Protein AF-A0A835EVK0-F1 (afdb_monomer)

Secondary structure (DSSP, 8-state):
--------PPP--THHHHHHHHHHHHHHHHHHT-TT--HHHHHHHHHHHHHHHHHHHHHHHHHHHHHHHHHHHHHHHHHHHHHHHHHHHHHHHHHHHHHHHHHHHHHHHHT-HHHHHHHHHHHHHHHHHHHHHHHHHHHHHHHHHTT-HHHHHHHHHHHTT-

Mean predicted aligned error: 13.95 Å

Structure (mmCIF, N/CA/C/O backbone):
data_AF-A0A835EVK0-F1
#
_entry.id   AF-A0A835EVK0-F1
#
loop_
_atom_site.group_PDB
_atom_site.id
_atom_site.type_symbol
_atom_site.label_atom_id
_atom_site.label_alt_id
_atom_site.label_comp_id
_atom_site.label_asym_id
_atom_site.label_entity_id
_atom_site.label_seq_id
_atom_site.pdbx_PDB_ins_code
_atom_site.Cartn_x
_atom_site.Cartn_y
_atom_site.Cartn_z
_atom_site.occupancy
_atom_site.B_iso_or_equiv
_atom_site.auth_seq_id
_atom_site.auth_comp_id
_atom_site.auth_asym_id
_atom_site.auth_atom_id
_atom_site.pdbx_PDB_model_num
ATOM 1 N N . MET A 1 1 ? -25.107 9.515 -17.480 1.00 44.53 1 MET A N 1
ATOM 2 C CA . MET A 1 1 ? -24.157 9.593 -18.610 1.00 44.53 1 MET A CA 1
ATOM 3 C C . MET A 1 1 ? -22.997 8.668 -18.287 1.00 44.53 1 MET A C 1
ATOM 5 O O . MET A 1 1 ? -22.419 8.816 -17.220 1.00 44.53 1 MET A O 1
ATOM 9 N N . ALA A 1 2 ? -22.747 7.654 -19.115 1.00 40.94 2 ALA A N 1
ATOM 10 C CA . ALA A 1 2 ? -21.687 6.676 -18.881 1.00 40.94 2 ALA A CA 1
ATOM 11 C C . ALA A 1 2 ? -20.352 7.241 -19.385 1.00 40.94 2 ALA A C 1
ATOM 13 O O . ALA A 1 2 ? -20.236 7.603 -20.554 1.00 40.94 2 ALA A O 1
ATOM 14 N N . PHE A 1 3 ? -19.361 7.352 -18.503 1.00 47.50 3 PHE A N 1
ATOM 15 C CA . PHE A 1 3 ? -18.018 7.772 -18.885 1.00 47.50 3 PHE A CA 1
ATOM 16 C C . PHE A 1 3 ? -17.300 6.597 -19.552 1.00 47.50 3 PHE A C 1
ATOM 18 O O . PHE A 1 3 ? -16.977 5.601 -18.909 1.00 47.50 3 PHE A O 1
ATOM 25 N N . HIS A 1 4 ? -17.070 6.709 -20.861 1.00 47.56 4 HIS A N 1
ATOM 26 C CA . HIS A 1 4 ? -16.221 5.785 -21.601 1.00 47.56 4 HIS A CA 1
ATOM 27 C C . HIS A 1 4 ? -14.772 5.966 -21.147 1.00 47.56 4 HIS A C 1
ATOM 29 O O . HIS A 1 4 ? -14.098 6.930 -21.512 1.00 47.56 4 HIS A O 1
ATOM 35 N N . GLN A 1 5 ? -14.304 5.027 -20.335 1.00 53.28 5 GLN A N 1
ATOM 36 C CA . GLN A 1 5 ? -12.912 4.924 -19.935 1.00 53.28 5 GLN A CA 1
ATOM 37 C C . GLN A 1 5 ? -12.100 4.522 -21.175 1.00 53.28 5 GLN A C 1
ATOM 39 O O . GLN A 1 5 ? -12.190 3.393 -21.653 1.00 53.28 5 GLN A O 1
ATOM 44 N N . ARG A 1 6 ? -11.366 5.475 -21.761 1.00 54.47 6 ARG A N 1
ATOM 45 C CA . ARG A 1 6 ? -10.426 5.183 -22.848 1.00 54.47 6 ARG A CA 1
ATOM 46 C C . ARG A 1 6 ? -9.290 4.344 -22.276 1.00 54.47 6 ARG A C 1
ATOM 48 O O . ARG A 1 6 ? -8.557 4.811 -21.409 1.00 54.47 6 ARG A O 1
ATOM 55 N N . SER A 1 7 ? -9.156 3.120 -22.769 1.00 50.19 7 SER A N 1
ATOM 56 C CA . SER A 1 7 ? -8.015 2.256 -22.502 1.00 50.19 7 SER A CA 1
ATOM 57 C C . SER A 1 7 ? -6.737 2.987 -22.911 1.00 50.19 7 SER A C 1
ATOM 59 O O . SER A 1 7 ? -6.518 3.255 -24.091 1.00 50.19 7 SER A O 1
ATOM 61 N N . VAL A 1 8 ? -5.902 3.334 -21.937 1.00 47.09 8 VAL A N 1
ATOM 62 C CA . VAL A 1 8 ? -4.520 3.748 -22.182 1.00 47.09 8 VAL A CA 1
ATOM 63 C C . VAL A 1 8 ? -3.769 2.490 -22.594 1.00 47.09 8 VAL A C 1
ATOM 65 O O . VAL A 1 8 ? -3.454 1.635 -21.769 1.00 47.09 8 VAL A O 1
ATOM 68 N N . SER A 1 9 ? -3.581 2.322 -23.900 1.00 47.19 9 SER A N 1
ATOM 69 C CA . SER A 1 9 ? -2.746 1.263 -24.455 1.00 47.19 9 SER A CA 1
ATOM 70 C C . SER A 1 9 ? -1.344 1.351 -23.854 1.00 47.19 9 SER A C 1
ATOM 72 O O . SER A 1 9 ? -0.776 2.439 -23.744 1.00 47.19 9 SER A O 1
ATOM 74 N N . LEU A 1 10 ? -0.803 0.195 -23.466 1.00 51.00 10 LEU A N 1
ATOM 75 C CA . LEU A 1 10 ? 0.581 0.060 -23.021 1.00 51.00 10 LEU A CA 1
ATOM 76 C C . LEU A 1 10 ? 1.522 0.676 -24.069 1.00 51.00 10 LEU A C 1
ATOM 78 O O . LEU A 1 10 ? 1.260 0.519 -25.267 1.00 51.00 10 LEU A O 1
ATOM 82 N N . PRO A 1 11 ? 2.613 1.346 -23.655 1.00 51.00 11 PRO A N 1
ATOM 83 C CA . PRO A 1 11 ? 3.624 1.785 -24.602 1.00 51.00 11 PRO A CA 1
ATOM 84 C C . PRO A 1 11 ? 4.098 0.578 -25.418 1.00 51.00 11 PRO A C 1
ATOM 86 O O . PRO A 1 11 ? 4.289 -0.518 -24.882 1.00 51.00 11 PRO A O 1
ATOM 89 N N . SER A 1 12 ? 4.235 0.785 -26.727 1.00 50.25 12 SER A N 1
ATOM 90 C CA . SER A 1 12 ? 4.742 -0.202 -27.677 1.00 50.25 12 SER A CA 1
ATOM 91 C C . SER A 1 12 ? 5.998 -0.880 -27.129 1.00 50.25 12 SER A C 1
ATOM 93 O O . SER A 1 12 ? 6.897 -0.218 -26.609 1.00 50.25 12 SER A O 1
ATOM 95 N N . SER A 1 13 ? 6.030 -2.213 -27.207 1.00 53.62 13 SER A N 1
ATOM 96 C CA . SER A 1 13 ? 7.105 -3.030 -26.642 1.00 53.62 13 SER A CA 1
ATOM 97 C C . SER A 1 13 ? 8.479 -2.593 -27.174 1.00 53.62 13 SER A C 1
ATOM 99 O O . SER A 1 13 ? 8.610 -2.397 -28.379 1.00 53.62 13 SER A O 1
ATOM 101 N N . PRO A 1 14 ? 9.536 -2.553 -26.341 1.00 55.50 14 PRO A N 1
ATOM 102 C CA . PRO A 1 14 ? 10.913 -2.328 -26.798 1.00 55.50 14 PRO A CA 1
ATOM 103 C C . PRO A 1 14 ? 11.356 -3.280 -27.923 1.00 55.50 14 PRO A C 1
ATOM 105 O O . PRO A 1 14 ? 12.231 -2.940 -28.716 1.00 55.50 14 PRO A O 1
ATOM 108 N N . ARG A 1 15 ? 10.706 -4.448 -28.036 1.00 54.59 15 ARG A N 1
ATOM 109 C CA . ARG A 1 15 ? 10.969 -5.455 -29.071 1.00 54.59 15 ARG A CA 1
ATOM 110 C C . ARG A 1 15 ? 10.804 -4.947 -30.503 1.00 54.59 15 ARG A C 1
ATOM 112 O O . ARG A 1 15 ? 11.504 -5.441 -31.380 1.00 54.59 15 ARG A O 1
ATOM 119 N N . THR A 1 16 ? 9.917 -3.982 -30.767 1.00 57.91 16 THR A N 1
ATOM 120 C CA . THR A 1 16 ? 9.780 -3.421 -32.127 1.00 57.91 16 THR A CA 1
ATOM 121 C C . THR A 1 16 ? 10.989 -2.580 -32.528 1.00 57.91 16 THR A C 1
ATOM 123 O O . THR A 1 16 ? 11.332 -2.537 -33.705 1.00 57.91 16 THR A O 1
ATOM 126 N N . ASN A 1 17 ? 11.674 -1.968 -31.559 1.00 60.88 17 ASN A N 1
ATOM 127 C CA . ASN A 1 17 ? 12.885 -1.192 -31.818 1.00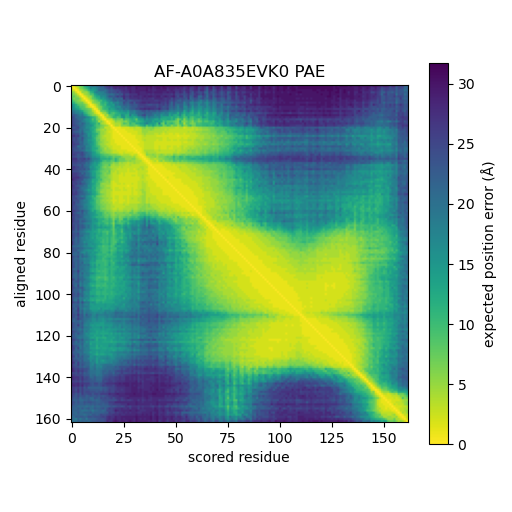 60.88 17 ASN A CA 1
ATOM 128 C C . ASN A 1 17 ? 14.121 -2.094 -31.949 1.00 60.88 17 ASN A C 1
ATOM 130 O O . ASN A 1 17 ? 14.964 -1.825 -32.798 1.00 60.88 17 ASN A O 1
ATOM 134 N N . GLU A 1 18 ? 14.213 -3.180 -31.172 1.00 62.31 18 GLU A N 1
ATOM 135 C CA . GLU A 1 18 ? 15.306 -4.163 -31.290 1.00 62.31 18 GLU A CA 1
ATOM 136 C C . GLU A 1 18 ? 15.341 -4.837 -32.668 1.00 62.31 18 GLU A C 1
ATOM 138 O O . GLU A 1 18 ? 16.396 -4.871 -33.298 1.00 62.31 18 GLU A O 1
ATOM 143 N N . ALA A 1 19 ? 14.192 -5.303 -33.172 1.00 64.44 19 ALA A N 1
ATOM 144 C CA . ALA A 1 19 ? 14.107 -5.920 -34.499 1.00 64.44 19 ALA A CA 1
ATOM 145 C C . ALA A 1 19 ? 14.546 -4.953 -35.615 1.00 64.44 19 ALA A C 1
ATOM 147 O O . ALA A 1 19 ? 15.253 -5.339 -36.539 1.00 64.44 19 ALA A O 1
ATOM 148 N N . SER A 1 20 ? 14.210 -3.667 -35.479 1.00 77.56 20 SER A N 1
ATOM 149 C CA . SER A 1 20 ? 14.579 -2.638 -36.452 1.00 77.56 20 SER A CA 1
ATOM 150 C C . SER A 1 20 ? 16.071 -2.270 -36.433 1.00 77.56 20 SER A C 1
ATOM 152 O O . SER A 1 20 ? 16.600 -1.822 -37.448 1.00 77.56 20 SER A O 1
ATOM 154 N N . ILE A 1 21 ? 16.766 -2.425 -35.300 1.00 86.31 21 ILE A N 1
ATOM 155 C CA . ILE A 1 21 ? 18.218 -2.187 -35.210 1.00 86.31 21 ILE A CA 1
ATOM 156 C C . ILE A 1 21 ? 18.995 -3.349 -35.827 1.00 86.31 21 ILE A C 1
ATOM 158 O O . ILE A 1 21 ? 19.960 -3.099 -36.546 1.00 86.31 21 ILE A O 1
ATOM 162 N N . GLU A 1 22 ? 18.573 -4.592 -35.579 1.00 87.69 22 GLU A N 1
ATOM 163 C CA . GLU A 1 22 ? 19.203 -5.779 -36.170 1.00 87.69 22 GLU A CA 1
ATOM 164 C C . GLU A 1 22 ? 19.149 -5.724 -37.704 1.00 87.69 22 GLU A C 1
ATOM 166 O O . GLU A 1 22 ? 20.168 -5.931 -38.362 1.00 87.69 22 GLU A O 1
ATOM 171 N N . ASP A 1 23 ? 18.003 -5.337 -38.274 1.00 87.12 23 ASP A N 1
ATOM 172 C CA . A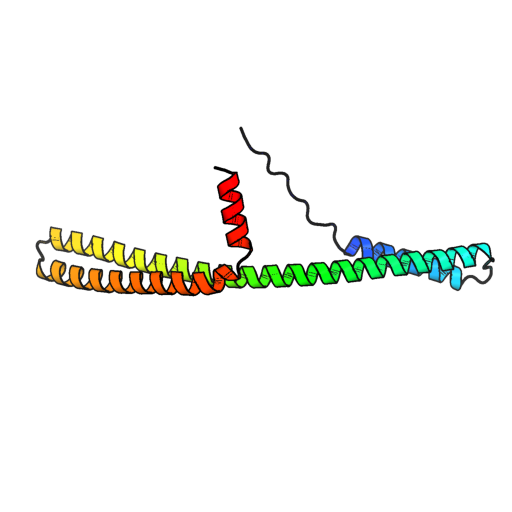SP A 1 23 ? 17.839 -5.180 -39.723 1.00 87.12 23 ASP A CA 1
ATOM 173 C C . ASP A 1 23 ? 18.803 -4.132 -40.317 1.00 87.12 23 ASP A C 1
ATOM 175 O O . ASP A 1 23 ? 19.450 -4.385 -41.338 1.00 87.12 23 ASP A O 1
ATOM 179 N N . GLU A 1 24 ? 18.959 -2.969 -39.668 1.00 88.94 24 GLU A N 1
ATOM 180 C CA . GLU A 1 24 ? 19.924 -1.943 -40.099 1.00 88.94 24 GLU A CA 1
ATOM 181 C C . GLU A 1 24 ? 21.374 -2.428 -39.975 1.00 88.94 24 GLU A C 1
ATOM 183 O O . GLU A 1 24 ? 22.213 -2.104 -40.818 1.00 88.94 24 GLU A O 1
ATOM 188 N N . LEU A 1 25 ? 21.676 -3.237 -38.955 1.00 91.81 25 LEU A N 1
ATOM 189 C CA . LEU A 1 25 ? 23.004 -3.806 -38.741 1.00 91.81 25 LEU A CA 1
ATOM 190 C C . LEU A 1 25 ? 23.361 -4.824 -39.833 1.00 91.81 25 LEU A C 1
ATOM 192 O O . LEU A 1 25 ? 24.479 -4.808 -40.354 1.00 91.81 25 LEU A O 1
ATOM 196 N N . GLN A 1 26 ? 22.411 -5.686 -40.208 1.00 91.25 26 GLN A N 1
ATOM 197 C CA . GLN A 1 26 ? 22.587 -6.642 -41.304 1.00 91.25 26 GLN A CA 1
ATOM 198 C C . GLN A 1 26 ? 22.733 -5.931 -42.652 1.00 91.25 26 GLN A C 1
ATOM 200 O O . GLN A 1 26 ? 23.569 -6.326 -43.468 1.00 91.25 26 GLN A O 1
ATOM 205 N N . ASN A 1 27 ? 21.981 -4.851 -42.871 1.00 88.75 27 ASN A N 1
ATOM 206 C CA . ASN A 1 27 ? 22.098 -4.034 -44.075 1.00 88.75 27 ASN A CA 1
ATOM 207 C C . ASN A 1 27 ? 23.478 -3.358 -44.163 1.00 88.75 27 ASN A C 1
ATOM 209 O O . ASN A 1 27 ? 24.187 -3.516 -45.157 1.00 88.75 27 ASN A O 1
ATOM 213 N N . LEU A 1 28 ? 23.923 -2.714 -43.080 1.00 92.31 28 LEU A N 1
ATOM 214 C CA . LEU A 1 28 ? 25.262 -2.129 -42.985 1.00 92.31 28 LEU A CA 1
ATOM 215 C C . LEU A 1 28 ? 26.358 -3.174 -43.243 1.00 92.31 28 LEU A C 1
ATOM 217 O O . LEU A 1 28 ? 27.301 -2.917 -43.991 1.00 92.31 28 LEU A O 1
ATOM 221 N N . LYS A 1 29 ? 26.225 -4.370 -42.660 1.00 91.62 29 LYS A N 1
ATOM 222 C CA . LYS A 1 29 ? 27.158 -5.481 -42.878 1.00 91.62 29 LYS A CA 1
ATOM 223 C C . LYS A 1 29 ? 27.220 -5.887 -44.351 1.00 91.62 29 LYS A C 1
ATOM 225 O O . LYS A 1 29 ? 28.315 -6.101 -44.866 1.00 91.62 29 LYS A O 1
ATOM 230 N N . ALA A 1 30 ? 26.081 -5.964 -45.038 1.00 90.19 30 ALA A N 1
ATOM 231 C CA . ALA A 1 30 ? 26.036 -6.278 -46.465 1.00 90.19 30 ALA A CA 1
ATOM 232 C C . ALA A 1 30 ? 26.765 -5.221 -47.315 1.00 90.19 30 ALA A C 1
ATOM 234 O O . ALA A 1 30 ? 27.497 -5.582 -48.235 1.00 90.19 30 ALA A O 1
ATOM 235 N N . ILE A 1 31 ? 26.623 -3.934 -46.975 1.00 89.06 31 ILE A N 1
ATOM 236 C CA . ILE A 1 31 ? 27.317 -2.828 -47.652 1.00 89.06 31 ILE A CA 1
ATOM 237 C C . ILE A 1 31 ? 28.834 -2.916 -47.437 1.00 89.06 31 ILE A C 1
ATOM 239 O O . ILE A 1 31 ? 29.596 -2.875 -48.401 1.00 89.06 31 ILE A O 1
ATOM 243 N N . VAL A 1 32 ? 29.281 -3.086 -46.188 1.00 86.56 32 VAL A N 1
ATOM 244 C CA . VAL A 1 32 ? 30.712 -3.124 -45.829 1.00 86.56 32 VAL A CA 1
ATOM 245 C C . VAL A 1 32 ? 31.417 -4.363 -46.389 1.00 86.56 32 VAL A C 1
ATOM 247 O O . VAL A 1 32 ? 32.583 -4.292 -46.769 1.00 86.56 32 VAL A O 1
ATOM 250 N N . CYS A 1 33 ? 30.728 -5.504 -46.461 1.00 87.75 33 CYS A N 1
ATOM 251 C CA . CYS A 1 33 ? 31.290 -6.746 -46.993 1.00 87.75 33 CYS A CA 1
ATOM 252 C C . CYS A 1 33 ? 31.192 -6.868 -48.526 1.00 87.75 33 CYS A C 1
ATOM 254 O O . CYS A 1 33 ? 31.665 -7.862 -49.080 1.00 87.75 33 CYS A O 1
ATOM 256 N N . SER A 1 34 ? 30.585 -5.900 -49.221 1.00 87.75 34 SER A N 1
ATOM 257 C CA . SER A 1 34 ? 30.437 -5.942 -50.676 1.00 87.75 34 SER A CA 1
ATOM 258 C C . SER A 1 34 ? 31.761 -5.652 -51.387 1.00 87.75 34 SER A C 1
ATOM 260 O O . SER A 1 34 ? 32.345 -4.580 -51.244 1.00 87.75 34 SER A O 1
ATOM 262 N N . SER A 1 35 ? 32.208 -6.579 -52.238 1.00 78.81 35 SER A N 1
ATOM 263 C CA . SER A 1 35 ? 33.410 -6.409 -53.069 1.00 78.81 35 SER A CA 1
ATOM 264 C C . SER A 1 35 ? 33.236 -5.406 -54.218 1.00 78.81 35 SER A C 1
ATOM 266 O O . SER A 1 35 ? 34.207 -5.096 -54.901 1.00 78.81 35 SER A O 1
ATOM 268 N N . SER A 1 36 ? 32.011 -4.918 -54.452 1.00 83.94 36 SER A N 1
ATOM 269 C CA . SER A 1 36 ? 31.661 -3.948 -55.502 1.00 83.94 36 SER A CA 1
ATOM 270 C C . SER A 1 36 ? 31.166 -2.615 -54.919 1.00 83.94 36 SER A C 1
ATOM 272 O O . SER A 1 36 ? 30.391 -1.905 -55.563 1.00 83.94 36 SER A O 1
ATOM 274 N N . ALA A 1 37 ? 31.562 -2.286 -53.688 1.00 82.31 37 ALA A N 1
ATOM 275 C CA . ALA A 1 37 ? 31.135 -1.057 -53.033 1.00 82.31 37 ALA A CA 1
ATOM 276 C C . ALA A 1 37 ? 31.556 0.187 -53.837 1.00 82.31 37 ALA A C 1
ATOM 278 O O . ALA A 1 37 ? 32.722 0.375 -54.188 1.00 82.31 37 ALA A O 1
ATOM 279 N N . THR A 1 38 ? 30.584 1.050 -54.119 1.00 89.88 38 THR A N 1
ATOM 280 C CA . THR A 1 38 ? 30.780 2.361 -54.740 1.00 89.88 38 THR A CA 1
ATOM 281 C C . THR A 1 38 ? 30.862 3.444 -53.664 1.00 89.88 38 THR A C 1
ATOM 283 O O . THR A 1 38 ? 30.442 3.242 -52.521 1.00 89.88 38 THR A O 1
ATOM 286 N N . ILE A 1 39 ? 31.354 4.630 -54.033 1.00 89.44 39 ILE A N 1
ATOM 287 C CA . ILE A 1 39 ? 31.375 5.804 -53.144 1.00 89.44 39 ILE A CA 1
ATOM 288 C C . ILE A 1 39 ? 29.969 6.102 -52.596 1.00 89.44 39 ILE A C 1
ATOM 290 O O . ILE A 1 39 ? 29.821 6.379 -51.411 1.00 89.44 39 ILE A O 1
ATOM 294 N N . GLU A 1 40 ? 28.934 5.978 -53.427 1.00 90.25 40 GLU A N 1
ATOM 295 C CA . GLU A 1 40 ? 27.538 6.177 -53.025 1.00 90.25 40 GLU A CA 1
ATOM 296 C C . GLU A 1 40 ? 27.094 5.167 -51.956 1.00 90.25 40 GLU A C 1
ATOM 298 O O . GLU A 1 40 ? 26.557 5.561 -50.923 1.00 90.25 40 GLU A O 1
ATOM 303 N N . THR A 1 41 ? 27.403 3.877 -52.136 1.00 88.38 41 THR A N 1
ATOM 304 C CA . THR A 1 41 ? 27.078 2.850 -51.128 1.00 88.38 41 THR A CA 1
ATOM 305 C C . THR A 1 41 ? 27.857 3.033 -49.824 1.00 88.38 41 THR A C 1
ATOM 307 O O . THR A 1 41 ? 27.334 2.755 -48.750 1.00 88.38 41 THR A O 1
ATOM 310 N N . MET A 1 42 ? 29.084 3.559 -49.887 1.00 89.00 42 MET A N 1
ATOM 311 C CA . MET A 1 42 ? 29.872 3.896 -48.696 1.00 89.00 42 MET A CA 1
ATOM 312 C C . MET A 1 42 ? 29.249 5.067 -47.923 1.00 89.00 42 MET A C 1
ATOM 314 O O . MET A 1 42 ? 29.200 5.030 -46.694 1.00 89.00 42 MET A O 1
ATOM 318 N N . VAL A 1 43 ? 28.733 6.083 -48.625 1.00 91.12 43 VAL A N 1
ATOM 319 C CA . VAL A 1 43 ? 27.991 7.198 -48.012 1.00 91.12 43 VAL A CA 1
ATOM 320 C C . VAL A 1 43 ? 26.699 6.700 -47.358 1.00 91.12 43 VAL A C 1
ATOM 322 O O . VAL A 1 43 ? 26.443 7.062 -46.211 1.00 91.12 43 VAL A O 1
ATOM 325 N N . ASP A 1 44 ? 25.940 5.814 -48.018 1.00 88.62 44 ASP A N 1
ATOM 326 C CA . ASP A 1 44 ? 24.756 5.169 -47.419 1.00 88.62 44 ASP A CA 1
ATOM 327 C C . ASP A 1 44 ? 25.123 4.397 -46.139 1.00 88.62 44 ASP A C 1
ATOM 329 O O . ASP A 1 44 ? 24.477 4.556 -45.102 1.00 88.62 44 ASP A O 1
ATOM 333 N N . GLY A 1 45 ? 26.226 3.640 -46.160 1.00 90.94 45 GLY A N 1
ATOM 334 C CA . GLY A 1 45 ? 26.750 2.947 -44.981 1.00 90.94 45 GLY A CA 1
ATOM 335 C C . GLY A 1 45 ? 27.059 3.891 -43.811 1.00 90.94 45 GLY A C 1
ATOM 336 O O . GLY A 1 45 ? 26.672 3.616 -42.674 1.00 90.94 45 GLY A O 1
ATOM 337 N N . LEU A 1 46 ? 27.696 5.039 -44.070 1.00 91.38 46 LEU A N 1
ATOM 338 C CA . LEU A 1 46 ? 27.961 6.056 -43.042 1.00 91.38 46 LEU A CA 1
ATOM 339 C C . LEU A 1 46 ? 26.668 6.670 -42.484 1.00 91.38 46 LEU A C 1
ATOM 341 O O . LEU A 1 46 ? 26.553 6.863 -41.271 1.00 91.38 46 LEU A O 1
ATOM 345 N N . SER A 1 47 ? 25.674 6.933 -43.335 1.00 90.19 47 SER A N 1
ATOM 346 C CA . SER A 1 47 ? 24.356 7.404 -42.895 1.00 90.19 47 SER A CA 1
ATOM 347 C C . SER A 1 47 ? 23.648 6.378 -42.005 1.00 90.19 47 SER A C 1
ATOM 349 O O . SER A 1 47 ? 23.102 6.749 -40.963 1.00 90.19 47 SER A O 1
ATOM 351 N N . ARG A 1 48 ? 23.717 5.084 -42.346 1.00 90.19 48 ARG A N 1
ATOM 352 C CA . ARG A 1 48 ? 23.151 3.995 -41.529 1.00 90.19 48 ARG A CA 1
ATOM 353 C C . ARG A 1 48 ? 23.803 3.879 -40.161 1.00 90.19 48 ARG A C 1
ATOM 355 O O . ARG A 1 48 ? 23.095 3.677 -39.179 1.00 90.19 48 ARG A O 1
ATOM 362 N N . ILE A 1 49 ? 25.119 4.075 -40.062 1.00 93.25 49 ILE A N 1
ATOM 363 C CA . ILE A 1 49 ? 25.813 4.128 -38.764 1.00 93.25 49 ILE A CA 1
ATOM 364 C C . ILE A 1 49 ? 25.202 5.217 -37.870 1.00 93.25 49 ILE A C 1
ATOM 366 O O . ILE A 1 49 ? 24.955 4.971 -36.689 1.00 93.25 49 ILE A O 1
ATOM 370 N N . GLY A 1 50 ? 24.898 6.393 -38.431 1.00 90.62 50 GLY A N 1
ATOM 371 C CA . GLY A 1 50 ? 24.225 7.472 -37.704 1.00 90.62 50 GLY A CA 1
ATOM 372 C C . GLY A 1 50 ? 22.842 7.074 -37.176 1.00 90.62 50 GLY A C 1
ATOM 373 O O . GLY A 1 50 ? 22.533 7.334 -36.013 1.00 90.62 50 GLY A O 1
ATO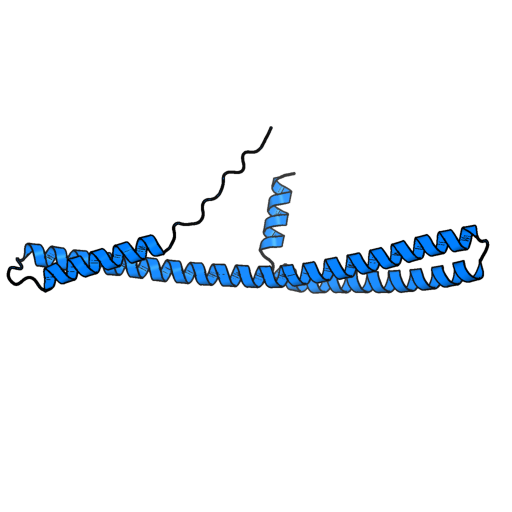M 374 N N . ILE A 1 51 ? 22.041 6.390 -37.999 1.00 89.81 51 ILE A N 1
ATOM 375 C CA . ILE A 1 51 ? 20.700 5.896 -37.633 1.00 89.81 51 ILE A CA 1
ATOM 376 C C . ILE A 1 51 ? 20.780 4.818 -36.542 1.00 89.81 51 ILE A C 1
ATOM 378 O O . ILE A 1 51 ? 20.010 4.836 -35.582 1.00 89.81 51 ILE A O 1
ATOM 382 N N . ILE A 1 52 ? 21.721 3.879 -36.658 1.00 92.31 52 ILE A N 1
ATOM 383 C CA . ILE A 1 52 ? 21.939 2.836 -35.648 1.00 92.31 52 ILE A CA 1
ATOM 384 C C . ILE A 1 52 ? 22.326 3.482 -34.314 1.00 92.31 52 ILE A C 1
ATOM 386 O O . ILE A 1 52 ? 21.749 3.154 -33.276 1.00 92.31 52 ILE A O 1
ATOM 390 N N . TYR A 1 53 ? 23.256 4.441 -34.335 1.00 90.94 53 TYR A N 1
ATOM 391 C CA . TYR A 1 53 ? 23.693 5.139 -33.130 1.00 90.94 53 TYR A CA 1
ATOM 392 C C . TYR A 1 53 ? 22.552 5.923 -32.466 1.00 90.94 53 TYR A C 1
ATOM 394 O O . TYR A 1 53 ? 22.381 5.837 -31.248 1.00 90.94 53 TYR A O 1
ATOM 402 N N . SER A 1 54 ? 21.732 6.642 -33.243 1.00 88.50 54 SER A N 1
ATOM 403 C CA . SER A 1 54 ? 20.594 7.386 -32.692 1.00 88.50 54 SER A CA 1
ATOM 404 C C . SER A 1 54 ? 19.569 6.456 -32.038 1.00 88.50 54 SER A C 1
ATOM 406 O O . SER A 1 54 ? 19.128 6.730 -30.924 1.00 88.50 54 SER A O 1
ATOM 408 N N . ARG A 1 55 ? 19.257 5.313 -32.665 1.00 86.38 55 ARG A N 1
ATOM 409 C CA . ARG A 1 55 ? 18.319 4.317 -32.116 1.00 86.38 55 ARG A CA 1
ATOM 410 C C . ARG A 1 55 ? 18.841 3.636 -30.852 1.00 86.38 55 ARG A C 1
ATOM 412 O O . ARG A 1 55 ? 18.081 3.441 -29.905 1.00 86.38 55 ARG A O 1
ATOM 419 N N . ILE A 1 56 ? 20.133 3.301 -30.798 1.00 88.19 56 ILE A N 1
ATOM 420 C CA . ILE A 1 56 ? 20.761 2.769 -29.577 1.00 88.19 56 ILE A CA 1
ATOM 421 C C . ILE A 1 56 ? 20.675 3.802 -28.450 1.00 88.19 56 ILE A C 1
ATOM 423 O O . ILE A 1 56 ? 20.295 3.464 -27.329 1.00 88.19 56 ILE A O 1
ATOM 427 N N . ASN A 1 57 ? 20.980 5.067 -28.744 1.00 86.12 57 ASN A N 1
ATOM 428 C CA . ASN A 1 57 ? 20.875 6.145 -27.768 1.00 86.12 57 ASN A CA 1
ATOM 429 C C . ASN A 1 57 ? 19.433 6.312 -27.251 1.00 86.12 57 ASN A C 1
ATOM 431 O O . ASN A 1 57 ? 19.222 6.411 -26.043 1.00 86.12 57 ASN A O 1
ATOM 435 N N . GLU A 1 58 ? 18.432 6.271 -28.135 1.00 85.12 58 GLU A N 1
ATOM 436 C CA . GLU A 1 58 ? 17.015 6.293 -27.751 1.00 85.12 58 GLU A CA 1
ATOM 437 C C . GLU A 1 58 ? 16.641 5.120 -26.837 1.00 85.12 58 GLU A C 1
ATOM 439 O O . GLU A 1 58 ? 15.990 5.333 -25.814 1.00 85.12 58 GLU A O 1
ATOM 444 N N . LEU A 1 59 ? 17.091 3.898 -27.143 1.00 85.38 59 LEU A N 1
ATOM 445 C CA . LEU A 1 59 ? 16.851 2.726 -26.296 1.00 85.38 59 LEU A CA 1
ATOM 446 C C . LEU A 1 59 ? 17.485 2.860 -24.911 1.00 85.38 59 LEU A C 1
ATOM 448 O O . LEU A 1 59 ? 16.848 2.516 -23.915 1.00 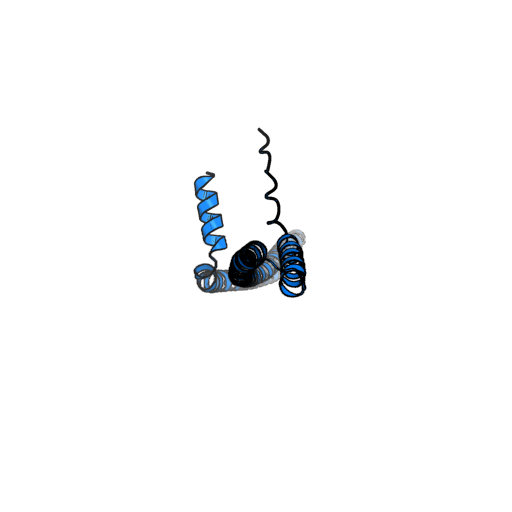85.38 59 LEU A O 1
ATOM 452 N N . ILE A 1 60 ? 18.713 3.373 -24.825 1.00 82.69 60 ILE A N 1
ATOM 453 C CA . ILE A 1 60 ? 19.401 3.589 -23.545 1.00 82.69 60 ILE A CA 1
ATOM 454 C C . ILE A 1 60 ? 18.649 4.631 -22.704 1.00 82.69 60 ILE A C 1
ATOM 456 O O . ILE A 1 60 ? 18.421 4.414 -21.510 1.00 82.69 60 ILE A O 1
ATOM 460 N N . CYS A 1 61 ? 18.214 5.735 -23.315 1.00 78.81 61 CYS A N 1
ATOM 461 C CA . CYS A 1 61 ? 17.399 6.760 -22.660 1.00 78.81 61 CYS A CA 1
ATOM 462 C C . CYS A 1 61 ? 16.027 6.224 -22.217 1.00 78.81 61 CYS A C 1
ATOM 464 O O . CYS A 1 61 ? 15.564 6.501 -21.107 1.00 78.81 61 CYS A O 1
ATOM 466 N N . LEU A 1 62 ? 15.379 5.410 -23.050 1.00 77.31 62 LEU A N 1
ATOM 467 C CA . LEU A 1 62 ? 14.103 4.786 -22.718 1.00 77.31 62 LEU A CA 1
ATOM 468 C C . LEU A 1 62 ? 14.265 3.804 -21.550 1.00 77.31 62 LEU A C 1
ATOM 470 O O . LEU A 1 62 ? 13.515 3.864 -20.580 1.00 77.31 62 LEU A O 1
ATOM 474 N N . ALA A 1 63 ? 15.284 2.947 -21.587 1.00 76.25 63 ALA A N 1
ATOM 475 C CA . ALA A 1 63 ? 15.561 1.985 -20.527 1.00 76.25 63 ALA A CA 1
ATOM 476 C C . ALA A 1 63 ? 15.924 2.665 -19.197 1.00 76.25 63 ALA A C 1
ATOM 478 O O . ALA A 1 63 ? 15.514 2.195 -18.133 1.00 76.25 63 ALA A O 1
ATOM 479 N N . SER A 1 64 ? 16.666 3.778 -19.232 1.00 73.25 64 SER A N 1
ATOM 480 C CA . SER A 1 64 ? 17.015 4.538 -18.027 1.00 73.25 64 SER A CA 1
ATOM 481 C C . SER A 1 64 ? 15.794 5.226 -17.410 1.00 73.25 64 SER A C 1
ATOM 483 O O . SER A 1 64 ? 15.571 5.097 -16.203 1.00 73.25 64 SER A O 1
ATOM 485 N N . SER A 1 65 ? 14.950 5.860 -18.232 1.00 72.38 65 SER A N 1
ATOM 486 C CA . SER A 1 65 ? 13.688 6.459 -17.779 1.00 72.38 65 SER A CA 1
ATOM 487 C C . SER A 1 65 ? 12.725 5.405 -17.222 1.00 72.38 65 SER A C 1
ATOM 489 O O . SER A 1 65 ? 12.160 5.593 -16.143 1.00 72.38 65 SER A O 1
ATOM 491 N N . GLN A 1 66 ? 12.620 4.244 -17.875 1.00 75.25 66 GLN A N 1
ATOM 492 C CA . GLN A 1 66 ? 11.798 3.128 -17.415 1.00 75.25 66 GLN A CA 1
ATOM 493 C C . GLN A 1 66 ? 12.305 2.549 -16.090 1.00 75.25 66 GLN A C 1
ATOM 495 O O . GLN A 1 66 ? 11.501 2.210 -15.224 1.00 75.25 66 GLN A O 1
ATOM 500 N N . ARG A 1 67 ? 13.625 2.441 -15.898 1.00 76.06 67 ARG A N 1
ATOM 501 C CA . ARG A 1 67 ? 14.212 1.963 -14.637 1.00 76.06 67 ARG A CA 1
ATOM 502 C C . ARG A 1 67 ? 13.907 2.914 -13.481 1.00 76.06 67 ARG A C 1
ATOM 504 O O . ARG A 1 67 ? 13.533 2.449 -12.409 1.00 76.06 67 ARG A O 1
ATOM 511 N N . GLY A 1 68 ? 14.026 4.224 -13.708 1.00 76.06 68 GLY A N 1
ATOM 512 C CA . GLY A 1 68 ? 13.659 5.238 -12.717 1.00 76.06 68 GLY A CA 1
ATOM 513 C C . GLY A 1 68 ? 12.174 5.180 -12.352 1.00 76.06 68 GLY A C 1
ATOM 514 O O . GLY A 1 68 ? 11.832 5.177 -11.173 1.00 76.06 68 GLY A O 1
ATOM 515 N N . GLN A 1 69 ? 11.298 5.050 -13.354 1.00 74.25 69 GLN A N 1
ATOM 516 C CA . GLN A 1 69 ? 9.857 4.893 -13.137 1.00 74.25 69 GLN A CA 1
ATOM 517 C C . GLN A 1 69 ? 9.519 3.615 -12.364 1.00 74.25 69 GLN A C 1
ATOM 519 O O . GLN A 1 69 ? 8.742 3.680 -11.419 1.00 74.25 69 GLN A O 1
ATOM 524 N N . ARG A 1 70 ? 10.110 2.466 -12.720 1.00 76.31 70 ARG A N 1
ATOM 525 C CA . ARG A 1 70 ? 9.879 1.203 -11.997 1.00 76.31 70 ARG A CA 1
ATOM 526 C C . ARG A 1 70 ? 10.287 1.304 -10.538 1.00 76.31 70 ARG A C 1
ATOM 528 O O . ARG A 1 70 ? 9.503 0.919 -9.687 1.00 76.31 70 ARG A O 1
ATOM 535 N N . LYS A 1 71 ? 11.458 1.879 -10.259 1.00 78.06 71 LYS A N 1
ATOM 536 C CA . LYS A 1 71 ? 11.930 2.059 -8.886 1.00 78.06 71 LYS A CA 1
ATOM 537 C C . LYS A 1 71 ? 10.978 2.939 -8.068 1.00 78.06 71 LYS A C 1
ATOM 539 O O . LYS A 1 71 ? 10.623 2.571 -6.959 1.00 78.06 71 LYS A O 1
ATOM 544 N N . ALA A 1 72 ? 10.512 4.052 -8.638 1.00 76.75 72 ALA A N 1
ATOM 545 C CA . ALA A 1 72 ? 9.532 4.912 -7.975 1.00 76.75 72 ALA A CA 1
ATOM 546 C C . ALA A 1 72 ? 8.188 4.195 -7.729 1.00 76.75 72 ALA A C 1
ATOM 548 O O . ALA A 1 72 ? 7.560 4.397 -6.695 1.00 76.75 72 ALA A O 1
ATOM 549 N N . VAL A 1 73 ? 7.746 3.349 -8.668 1.00 78.94 73 VAL A N 1
ATOM 550 C CA . VAL A 1 73 ? 6.530 2.535 -8.508 1.00 78.94 73 VAL A CA 1
ATOM 551 C C . VAL A 1 73 ? 6.711 1.461 -7.434 1.00 78.94 73 VAL A C 1
ATOM 553 O O . VAL A 1 73 ? 5.806 1.271 -6.632 1.00 78.94 73 VAL A O 1
ATOM 556 N N . GLU A 1 74 ? 7.853 0.774 -7.396 1.00 82.31 74 GLU A N 1
ATOM 557 C CA . GLU A 1 74 ? 8.181 -0.217 -6.360 1.00 82.31 74 GLU A CA 1
ATOM 558 C C . GLU A 1 74 ? 8.198 0.422 -4.965 1.00 82.31 74 GLU A C 1
ATOM 560 O O . GLU A 1 74 ? 7.547 -0.090 -4.059 1.00 82.31 74 GLU A O 1
ATOM 565 N N . GLU A 1 75 ? 8.843 1.583 -4.815 1.00 80.44 75 GLU A N 1
ATOM 566 C CA . GLU A 1 75 ? 8.847 2.338 -3.558 1.00 80.44 75 GLU A CA 1
ATOM 567 C C . GLU A 1 75 ? 7.417 2.696 -3.116 1.00 80.44 75 GLU A C 1
ATOM 569 O O . GLU A 1 75 ? 7.051 2.483 -1.964 1.00 80.44 75 GLU A O 1
ATOM 574 N N . GLU A 1 76 ? 6.559 3.193 -4.009 1.00 77.75 76 GLU A N 1
ATOM 575 C CA . GLU A 1 76 ? 5.162 3.507 -3.667 1.00 77.75 76 GLU A CA 1
ATOM 576 C C . GLU A 1 76 ? 4.329 2.250 -3.328 1.00 77.75 76 GLU A C 1
ATOM 578 O O . GLU A 1 76 ? 3.452 2.290 -2.457 1.00 77.75 76 GLU A O 1
ATOM 583 N N . LEU A 1 77 ? 4.599 1.115 -3.982 1.00 83.00 77 LEU A N 1
ATOM 584 C CA . LEU A 1 77 ? 3.944 -0.158 -3.670 1.00 83.00 77 LEU A CA 1
ATOM 585 C C . LEU A 1 77 ? 4.313 -0.655 -2.270 1.00 83.00 77 LEU A C 1
ATOM 587 O O . LEU A 1 77 ? 3.423 -1.095 -1.541 1.00 83.00 77 LEU A O 1
ATOM 591 N N . ASP A 1 78 ? 5.576 -0.528 -1.864 1.00 82.25 78 ASP A N 1
ATOM 592 C CA . ASP A 1 78 ? 6.017 -0.878 -0.511 1.00 82.25 78 ASP A CA 1
ATOM 593 C C . ASP A 1 78 ? 5.287 -0.038 0.550 1.00 82.25 78 ASP A C 1
ATOM 595 O O . ASP A 1 78 ? 4.780 -0.575 1.540 1.00 82.25 78 ASP A O 1
ATOM 599 N N . HIS A 1 79 ? 5.133 1.271 0.321 1.00 78.88 79 HIS A N 1
ATOM 600 C CA . HIS A 1 79 ? 4.348 2.130 1.214 1.00 78.88 79 HIS A CA 1
ATOM 601 C C . HIS A 1 79 ? 2.862 1.733 1.245 1.00 78.88 79 HIS A C 1
ATOM 603 O O . HIS A 1 79 ? 2.238 1.701 2.312 1.00 78.88 79 HIS A O 1
ATOM 609 N N . SER A 1 80 ? 2.294 1.376 0.090 1.00 79.94 80 SER A N 1
ATOM 610 C CA . SER A 1 80 ? 0.906 0.911 -0.018 1.00 79.94 80 SER A CA 1
ATOM 611 C C . SER A 1 80 ? 0.671 -0.402 0.739 1.00 79.94 80 SER A C 1
ATOM 613 O O . SER A 1 80 ? -0.369 -0.559 1.380 1.00 79.94 80 SER A O 1
ATOM 615 N N . LEU A 1 81 ? 1.636 -1.327 0.720 1.00 84.31 81 LEU A N 1
ATOM 616 C CA . LEU A 1 81 ? 1.584 -2.574 1.491 1.00 84.31 81 LEU A CA 1
ATOM 617 C C . LEU A 1 81 ? 1.568 -2.304 2.995 1.00 84.31 81 LEU A C 1
ATOM 619 O O . LEU A 1 81 ? 0.720 -2.843 3.706 1.00 84.31 81 LEU A O 1
ATOM 623 N N . ILE A 1 82 ? 2.431 -1.399 3.469 1.00 81.88 82 ILE A N 1
ATOM 624 C CA . ILE A 1 82 ? 2.440 -0.988 4.879 1.00 81.88 82 ILE A CA 1
ATOM 625 C C . ILE A 1 82 ? 1.068 -0.440 5.283 1.00 81.88 82 ILE A C 1
ATOM 627 O O . ILE A 1 82 ? 0.581 -0.768 6.363 1.00 81.88 82 ILE A O 1
ATOM 631 N N . LEU A 1 83 ? 0.428 0.375 4.437 1.00 81.06 83 LEU A N 1
ATOM 632 C CA . LEU A 1 83 ? -0.914 0.895 4.701 1.00 81.06 83 LEU A CA 1
ATOM 633 C C . LEU A 1 83 ? -1.978 -0.217 4.714 1.00 81.06 83 LEU A C 1
ATOM 635 O O . LEU A 1 83 ? -2.894 -0.180 5.537 1.00 81.06 83 LEU A O 1
ATOM 639 N N . LEU A 1 84 ? -1.862 -1.225 3.848 1.00 85.88 84 LEU A N 1
ATOM 640 C CA . LEU A 1 84 ? -2.804 -2.343 3.786 1.00 85.88 84 LEU A CA 1
ATOM 641 C C . LEU A 1 84 ? -2.737 -3.240 5.033 1.00 85.88 84 LEU A C 1
ATOM 643 O O . LEU A 1 84 ? -3.782 -3.558 5.611 1.00 85.88 84 LEU A O 1
ATOM 647 N N . ASP A 1 85 ? -1.537 -3.600 5.492 1.00 85.56 85 ASP A N 1
ATOM 648 C CA . ASP A 1 85 ? -1.326 -4.379 6.729 1.00 85.56 85 ASP A CA 1
ATOM 649 C C . ASP A 1 85 ? -1.959 -3.685 7.941 1.00 85.56 85 ASP A C 1
ATOM 651 O O . ASP A 1 85 ? -2.513 -4.282 8.873 1.00 85.56 85 ASP A O 1
ATOM 655 N N . LEU A 1 86 ? -1.900 -2.365 7.898 1.00 81.62 86 LEU A N 1
ATOM 656 C CA . LEU A 1 86 ? -2.384 -1.476 8.923 1.00 81.62 86 LEU A CA 1
ATOM 657 C C . LEU A 1 86 ? -3.905 -1.366 8.937 1.00 81.62 86 LEU A C 1
ATOM 659 O O . LEU A 1 86 ? -4.526 -1.469 9.998 1.00 81.62 86 LEU A O 1
ATOM 663 N N . CYS A 1 87 ? -4.507 -1.214 7.756 1.00 84.88 87 CYS A N 1
ATOM 664 C CA . CYS A 1 87 ? -5.949 -1.310 7.572 1.00 84.88 87 CYS A CA 1
ATOM 665 C C . CYS A 1 87 ? -6.473 -2.672 8.037 1.00 84.88 87 CYS A C 1
ATOM 667 O O . CYS A 1 87 ? -7.484 -2.717 8.737 1.00 84.88 87 CYS A O 1
ATOM 669 N N . SER A 1 88 ? -5.759 -3.754 7.726 1.00 90.44 88 SER A N 1
ATOM 670 C CA . SER A 1 88 ? -6.107 -5.115 8.151 1.00 90.44 88 SER A CA 1
ATOM 671 C C . SER A 1 88 ? -6.092 -5.244 9.680 1.00 90.44 88 SER A C 1
ATOM 673 O O . SER A 1 88 ? -7.087 -5.647 10.281 1.00 90.44 88 SER A O 1
ATOM 675 N N . SER A 1 89 ? -5.034 -4.759 10.338 1.00 88.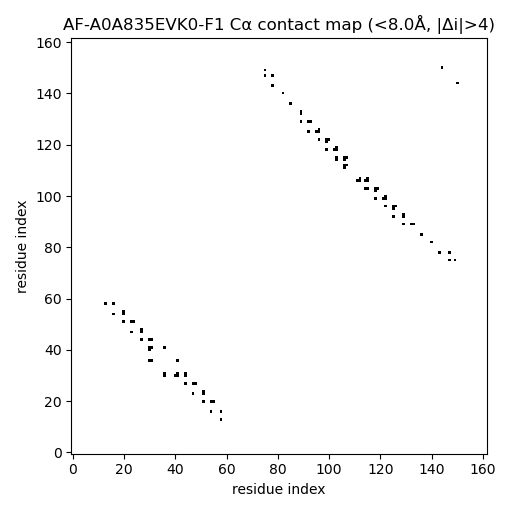62 89 SER A N 1
ATOM 676 C CA . SER A 1 89 ? -4.933 -4.729 11.810 1.00 88.62 89 SER A CA 1
ATOM 677 C C . SER A 1 89 ? -6.061 -3.922 12.475 1.00 88.62 89 SER A C 1
ATOM 679 O O . SER A 1 89 ? -6.549 -4.248 13.564 1.00 88.62 89 SER A O 1
ATOM 681 N N . MET A 1 90 ? -6.482 -2.829 11.834 1.00 87.88 90 MET A N 1
ATOM 682 C CA . MET A 1 90 ? -7.581 -1.999 12.318 1.00 87.88 90 MET A CA 1
ATOM 683 C C . MET A 1 90 ? -8.933 -2.701 12.143 1.00 87.88 90 MET A C 1
ATOM 685 O O . MET A 1 90 ? -9.760 -2.656 13.055 1.00 87.88 90 MET A O 1
ATOM 689 N N . GLN A 1 91 ? -9.151 -3.384 11.015 1.00 93.00 91 GLN A N 1
ATOM 690 C CA . GLN A 1 91 ? -10.348 -4.197 10.784 1.00 93.00 91 GLN A CA 1
ATOM 691 C C . GLN A 1 91 ? -10.484 -5.315 11.822 1.00 93.00 91 GLN A C 1
ATOM 693 O O . GLN A 1 91 ? -11.571 -5.484 12.376 1.00 93.00 91 GLN A O 1
ATOM 698 N N . GLU A 1 92 ? -9.395 -6.014 12.152 1.00 94.50 92 GLU A N 1
ATOM 699 C CA . GLU A 1 92 ? -9.381 -7.017 13.226 1.00 94.50 92 GLU A CA 1
ATOM 700 C C . GLU A 1 92 ? -9.789 -6.409 14.571 1.00 94.50 92 GLU A C 1
ATOM 702 O O . GLU A 1 92 ? -10.681 -6.917 15.250 1.00 94.50 92 GLU A O 1
ATOM 707 N N . SER A 1 93 ? -9.217 -5.255 14.925 1.00 92.75 93 SER A N 1
ATOM 708 C CA . SER A 1 93 ? -9.555 -4.557 16.171 1.00 92.75 93 SER A CA 1
ATOM 709 C C . SER A 1 93 ? -11.029 -4.139 16.228 1.00 92.75 93 SER A C 1
ATOM 711 O O . SER A 1 93 ? -11.672 -4.242 17.275 1.00 92.75 93 SER A O 1
ATOM 713 N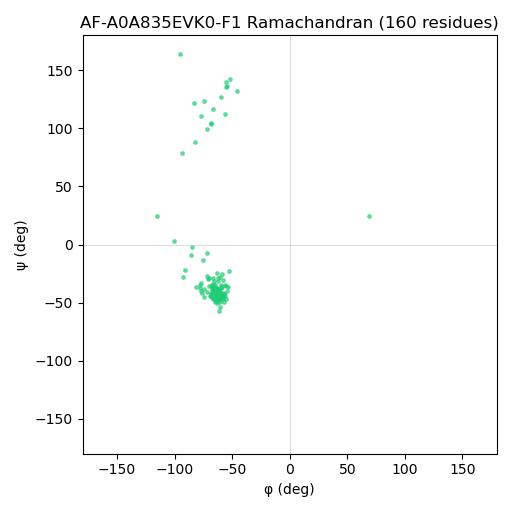 N . PHE A 1 94 ? -11.598 -3.687 15.106 1.00 92.56 94 PHE A N 1
ATOM 714 C CA . PHE A 1 94 ? -13.026 -3.381 15.012 1.00 92.56 94 PHE A CA 1
ATOM 715 C C . PHE A 1 94 ? -13.899 -4.631 15.124 1.00 92.56 94 PHE A C 1
ATOM 717 O O . PHE A 1 94 ? -14.953 -4.575 15.763 1.00 92.56 94 PHE A O 1
ATOM 724 N N . ALA A 1 95 ? -13.475 -5.754 14.543 1.00 96.50 95 ALA A N 1
ATOM 725 C CA . ALA A 1 95 ? -14.173 -7.026 14.675 1.00 96.50 95 ALA A CA 1
ATOM 726 C C . ALA A 1 95 ? -14.199 -7.497 16.139 1.00 96.50 95 ALA A C 1
ATOM 728 O O . ALA A 1 95 ? -15.268 -7.851 16.641 1.00 96.50 95 ALA A O 1
ATOM 729 N N . GLU A 1 96 ? -13.072 -7.405 16.854 1.00 96.19 96 GLU A N 1
ATOM 730 C CA . GLU A 1 96 ? -12.986 -7.708 18.291 1.00 96.19 96 GLU A CA 1
ATOM 731 C C . GLU A 1 96 ? -13.897 -6.797 19.129 1.00 96.19 96 GLU A C 1
ATOM 733 O O . GLU A 1 96 ? -14.641 -7.271 19.992 1.00 96.19 96 GLU A O 1
ATOM 738 N N . LEU A 1 97 ? -13.890 -5.486 18.861 1.00 96.19 97 LEU A N 1
ATOM 739 C CA . LEU A 1 97 ? -14.767 -4.530 19.545 1.00 96.19 97 LEU A CA 1
ATOM 740 C C . LEU A 1 97 ? -16.245 -4.847 19.303 1.00 96.19 97 LEU A C 1
ATOM 742 O O . LEU A 1 97 ? -17.037 -4.854 20.247 1.00 96.19 97 LEU A O 1
ATOM 746 N N . LYS A 1 98 ? -16.617 -5.148 18.055 1.00 97.25 98 LYS A N 1
ATOM 747 C CA . LYS A 1 98 ? -17.986 -5.522 17.683 1.00 97.25 98 LYS A CA 1
ATOM 748 C C . LYS A 1 98 ? -18.429 -6.795 18.401 1.00 97.25 98 LYS A C 1
ATOM 750 O O . LYS A 1 98 ? -19.525 -6.813 18.961 1.00 97.25 98 LYS A O 1
ATOM 755 N N . ALA A 1 99 ? -17.583 -7.824 18.427 1.00 97.00 99 ALA A N 1
ATOM 756 C CA . ALA A 1 99 ? -17.857 -9.059 19.155 1.00 97.00 99 ALA A CA 1
ATOM 757 C C . ALA A 1 99 ? -18.040 -8.786 20.657 1.00 97.00 99 ALA A C 1
ATOM 759 O O . ALA A 1 99 ? -19.029 -9.216 21.248 1.00 97.00 99 ALA A O 1
ATOM 760 N N . SER A 1 100 ? -17.166 -7.972 21.259 1.00 96.38 100 SER A N 1
ATOM 761 C CA . SER A 1 100 ? -17.275 -7.593 22.672 1.00 96.38 100 SER A CA 1
ATOM 762 C C . SER A 1 100 ? -18.586 -6.865 22.998 1.00 96.38 100 SER A C 1
ATOM 764 O O . SER A 1 100 ? -19.130 -7.063 24.085 1.00 96.38 100 SER A O 1
ATOM 766 N N . VAL A 1 101 ? -19.106 -6.027 22.093 1.00 96.94 101 VAL A N 1
ATOM 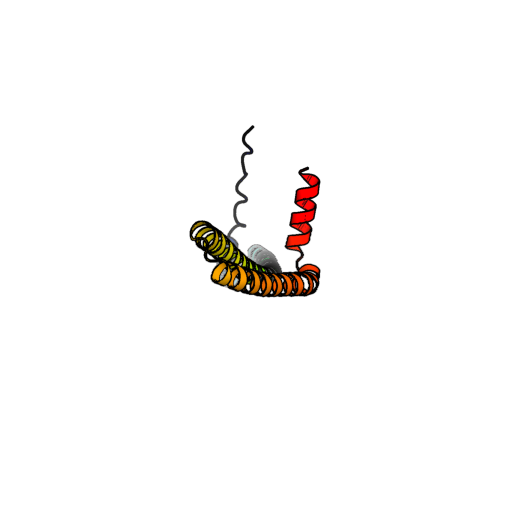767 C CA . VAL A 1 101 ? -20.411 -5.361 22.265 1.00 96.94 101 VAL A CA 1
ATOM 768 C C . VAL A 1 101 ? -21.554 -6.372 22.197 1.00 96.94 101 VAL A C 1
ATOM 770 O O . VAL A 1 101 ? -22.453 -6.335 23.036 1.00 96.94 101 VAL A O 1
ATOM 773 N N . GLN A 1 102 ? -21.517 -7.298 21.237 1.00 97.50 102 GLN A N 1
ATOM 774 C CA . GLN A 1 102 ? -22.536 -8.343 21.105 1.00 97.50 102 GLN A CA 1
ATOM 775 C C . GLN A 1 102 ? -22.577 -9.248 22.343 1.00 97.50 102 GLN A C 1
ATOM 777 O O . GLN A 1 102 ? -23.652 -9.534 22.868 1.00 97.50 102 GLN A O 1
ATOM 782 N N . GLU A 1 103 ? -21.418 -9.647 22.863 1.00 96.12 103 GLU A N 1
ATOM 783 C CA . GLU A 1 103 ? -21.321 -10.433 24.095 1.00 96.12 103 GLU A CA 1
ATOM 784 C C . GLU A 1 103 ? -21.885 -9.686 25.309 1.00 96.12 103 GLU A C 1
ATOM 786 O O . GLU A 1 103 ? -22.596 -10.279 26.119 1.00 96.12 103 GLU A O 1
ATOM 791 N N . MET A 1 104 ? -21.619 -8.382 25.419 1.00 96.00 104 MET A N 1
ATOM 792 C CA . MET A 1 104 ? -22.164 -7.544 26.489 1.00 96.00 104 MET A CA 1
ATOM 793 C C . MET A 1 104 ? -23.693 -7.446 26.406 1.00 96.00 104 MET A C 1
ATOM 795 O O . MET A 1 104 ? -24.374 -7.577 27.420 1.00 96.00 104 MET A O 1
ATOM 799 N N . GLN A 1 105 ? -24.247 -7.292 25.199 1.00 96.75 105 GLN A N 1
ATOM 800 C CA . GLN A 1 105 ? -25.696 -7.310 24.978 1.00 96.75 105 GLN A CA 1
ATOM 801 C C . GLN A 1 105 ? -26.322 -8.656 25.369 1.00 96.75 105 GLN A C 1
ATOM 803 O O . GLN A 1 105 ? -27.422 -8.686 25.921 1.00 96.75 105 GLN A O 1
ATOM 808 N N . LEU A 1 106 ? -25.642 -9.773 25.098 1.00 96.56 106 LEU A N 1
ATOM 809 C CA . LEU A 1 106 ? -26.102 -11.103 25.504 1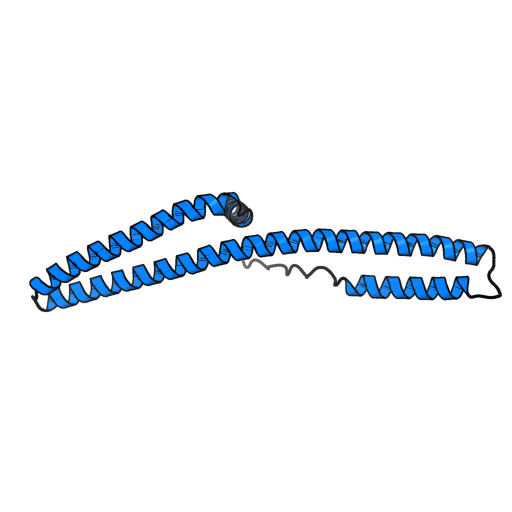.00 96.56 106 LEU A CA 1
ATOM 810 C C . LEU A 1 106 ? -26.054 -11.291 27.025 1.00 96.56 106 LEU A C 1
ATOM 812 O O . LEU A 1 106 ? -27.003 -11.832 27.587 1.00 96.56 106 LEU A O 1
ATOM 816 N N . ALA A 1 107 ? -24.988 -10.833 27.688 1.00 96.69 107 ALA A N 1
ATOM 817 C CA . ALA A 1 107 ? -24.872 -10.870 29.147 1.00 96.69 107 ALA A CA 1
ATOM 818 C C . ALA A 1 107 ? -25.969 -10.028 29.820 1.00 96.69 107 ALA A C 1
ATOM 820 O O . ALA A 1 107 ? -26.631 -10.502 30.741 1.00 96.69 107 ALA A O 1
ATOM 821 N N . LEU A 1 108 ? -26.251 -8.840 29.274 1.00 96.19 108 LEU A N 1
ATOM 822 C CA . LEU A 1 108 ? -27.327 -7.970 29.748 1.00 96.19 108 LEU A CA 1
ATOM 823 C C . LEU A 1 108 ? -28.702 -8.648 29.641 1.00 96.19 108 LEU A C 1
ATOM 825 O O . LEU A 1 108 ? -29.477 -8.625 30.590 1.00 96.19 108 LEU A O 1
ATOM 829 N N . LYS A 1 109 ? -28.995 -9.317 28.517 1.00 96.56 109 LYS A N 1
ATOM 830 C CA . LYS A 1 109 ? -30.250 -10.075 28.340 1.00 96.56 109 LYS A CA 1
ATOM 831 C C . LYS A 1 109 ? -30.403 -11.241 29.322 1.00 96.56 109 LYS A C 1
ATOM 833 O O . LYS A 1 109 ? -31.525 -11.667 29.570 1.00 96.56 109 LYS A O 1
ATOM 838 N N . ARG A 1 110 ? -29.295 -11.773 29.847 1.00 96.38 110 ARG A N 1
ATOM 839 C CA . ARG A 1 110 ? -29.287 -12.842 30.857 1.00 96.38 110 ARG A CA 1
ATOM 840 C C . ARG A 1 110 ? -29.399 -12.313 32.292 1.00 96.38 110 ARG A C 1
ATOM 842 O O . ARG A 1 110 ? -29.569 -13.125 33.191 1.00 96.38 110 ARG A O 1
ATOM 849 N N . GLY A 1 111 ? -29.301 -10.996 32.504 1.00 96.25 111 GLY A N 1
ATOM 850 C CA . GLY A 1 111 ? -29.233 -10.397 33.841 1.00 96.25 111 GLY A CA 1
ATOM 851 C C . GLY A 1 111 ? -27.922 -10.695 34.578 1.00 96.25 111 GLY A C 1
ATOM 852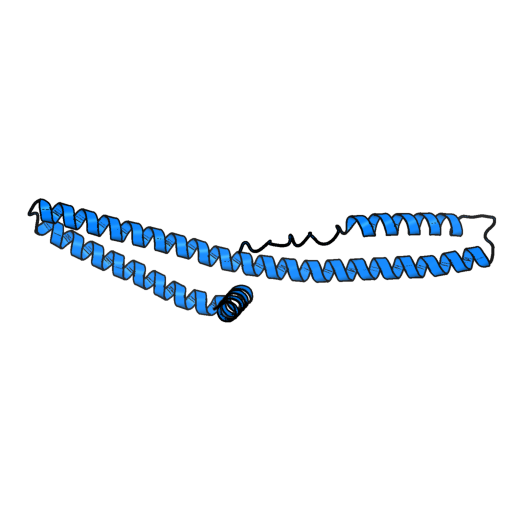 O O . GLY A 1 111 ? -27.901 -10.716 35.804 1.00 96.25 111 GLY A O 1
ATOM 853 N N . ASP A 1 112 ? -26.840 -10.983 33.845 1.00 96.31 112 ASP A N 1
ATOM 854 C CA . ASP A 1 112 ? -25.528 -11.301 34.418 1.00 96.31 112 ASP A CA 1
ATOM 855 C C . ASP A 1 112 ? -24.662 -10.035 34.521 1.00 96.31 112 ASP A C 1
ATOM 857 O O . ASP A 1 112 ? -23.789 -9.771 33.686 1.00 96.31 112 ASP A O 1
ATOM 861 N N . ASP A 1 113 ? -24.932 -9.228 35.549 1.00 95.38 113 ASP A N 1
ATOM 862 C CA . ASP A 1 113 ? -24.279 -7.930 35.767 1.00 95.38 113 ASP A CA 1
ATOM 863 C C . ASP A 1 113 ? -22.760 -8.052 35.980 1.00 95.38 113 ASP A C 1
ATOM 865 O O . ASP A 1 113 ? -21.994 -7.180 35.557 1.00 95.38 113 ASP A O 1
ATOM 869 N N . VAL A 1 114 ? -22.301 -9.160 36.573 1.00 96.19 114 VAL A N 1
ATOM 870 C CA . VAL A 1 114 ? -20.870 -9.438 36.781 1.00 96.19 114 VAL A CA 1
ATOM 871 C C . VAL A 1 114 ? -20.174 -9.646 35.435 1.00 96.19 114 VAL A C 1
ATOM 873 O O . VAL A 1 114 ? -19.118 -9.058 35.174 1.00 96.19 114 VAL A O 1
ATOM 876 N N . SER A 1 115 ? -20.779 -10.433 34.541 1.00 95.31 115 SER A N 1
ATOM 877 C CA . SER A 1 115 ? -20.278 -10.631 33.179 1.00 95.31 115 SER A CA 1
ATOM 878 C C . SER A 1 115 ? -20.316 -9.340 32.360 1.00 95.31 115 SER A C 1
ATOM 880 O O . SER A 1 115 ? -19.335 -9.017 31.683 1.00 95.31 115 SER A O 1
ATOM 882 N N . VAL A 1 116 ? -21.385 -8.541 32.473 1.00 96.50 116 VAL A N 1
ATOM 883 C CA . VAL A 1 116 ? -21.465 -7.215 31.835 1.00 96.50 116 VAL A CA 1
ATOM 884 C C . VAL A 1 116 ? -20.301 -6.329 32.285 1.00 96.50 116 VAL A C 1
ATOM 886 O O . VAL A 1 116 ? -19.585 -5.789 31.437 1.00 96.50 116 VAL A O 1
ATOM 889 N N . GLN A 1 117 ? -20.047 -6.227 33.593 1.00 96.44 117 GLN A N 1
ATOM 890 C CA . GLN A 1 117 ? -18.950 -5.419 34.129 1.00 96.44 117 GLN A CA 1
ATOM 891 C C . GLN A 1 117 ? -17.581 -5.886 33.606 1.00 96.44 117 GLN A C 1
ATOM 893 O O . GLN A 1 117 ? -16.764 -5.061 33.181 1.00 96.44 117 GLN A O 1
ATOM 898 N N . ALA A 1 118 ? -17.338 -7.199 33.561 1.00 95.94 118 ALA A N 1
ATOM 899 C CA . ALA A 1 118 ? -16.107 -7.763 33.008 1.00 95.94 118 ALA A CA 1
ATOM 900 C C . ALA A 1 118 ? -15.936 -7.433 31.510 1.00 95.94 118 ALA A C 1
ATOM 902 O O . ALA A 1 118 ? -14.845 -7.054 31.064 1.00 95.94 118 ALA A O 1
ATOM 903 N N . LYS A 1 119 ? -17.014 -7.510 30.718 1.00 95.69 119 LYS A N 1
ATOM 904 C CA . LYS A 1 119 ? -16.991 -7.168 29.286 1.00 95.69 119 LYS A CA 1
ATOM 905 C C . LYS A 1 119 ? -16.780 -5.673 29.046 1.00 95.69 119 LYS A C 1
ATOM 907 O O . LYS A 1 119 ? -16.047 -5.328 28.124 1.00 95.69 119 LYS A O 1
ATOM 912 N N . VAL A 1 120 ? -17.323 -4.784 29.884 1.00 96.44 120 VAL A N 1
ATOM 913 C CA . VAL A 1 120 ? -17.061 -3.329 29.812 1.00 96.44 120 VAL A CA 1
ATOM 914 C C . VAL A 1 120 ? -15.574 -3.021 30.013 1.00 96.44 120 VAL A C 1
ATOM 916 O O . VAL A 1 120 ? -14.987 -2.229 29.265 1.00 96.44 120 VAL A O 1
ATOM 919 N N . GLN A 1 121 ? -14.930 -3.678 30.981 1.00 96.00 121 GLN A N 1
ATOM 920 C CA . GLN A 1 121 ? -13.491 -3.526 31.212 1.00 96.00 121 GLN A CA 1
ATOM 921 C C . GLN A 1 121 ? -12.673 -4.045 30.020 1.00 96.00 121 GLN A C 1
ATOM 923 O O . GLN A 1 121 ? -11.749 -3.364 29.560 1.00 96.00 121 GLN A O 1
ATOM 928 N N . SER A 1 122 ? -13.044 -5.209 29.473 1.00 95.19 122 SER A N 1
ATOM 929 C CA . SER A 1 122 ? -12.410 -5.773 28.274 1.00 95.19 122 SER A CA 1
ATOM 930 C C . SER A 1 122 ? -12.547 -4.847 27.062 1.00 95.19 122 SER A C 1
ATOM 932 O O . SER A 1 122 ? -11.537 -4.498 26.449 1.00 95.19 122 SER A O 1
ATOM 934 N N . TYR A 1 123 ? -13.759 -4.365 26.770 1.00 97.31 123 TYR A N 1
ATOM 935 C CA . TYR A 1 123 ? -14.032 -3.407 25.698 1.00 97.31 123 TYR A CA 1
ATOM 936 C C . TYR A 1 123 ? -13.180 -2.145 25.844 1.00 97.31 123 TYR A C 1
ATOM 938 O O . TYR A 1 123 ? -12.523 -1.721 24.899 1.00 97.31 123 TYR A O 1
ATOM 946 N N . THR A 1 124 ? -13.113 -1.574 27.050 1.00 96.81 124 THR A N 1
ATOM 947 C CA . THR A 1 124 ? -12.313 -0.368 27.318 1.00 96.81 124 THR A CA 1
ATOM 948 C C . THR A 1 124 ? -10.830 -0.602 27.026 1.00 96.81 124 THR A C 1
ATOM 950 O O . THR A 1 124 ? -10.153 0.262 26.461 1.00 96.81 124 THR A O 1
ATOM 953 N N . ARG A 1 125 ? -10.303 -1.778 27.388 1.00 95.94 125 ARG A N 1
ATOM 954 C CA . ARG A 1 125 ? -8.918 -2.162 27.091 1.00 95.94 125 ARG A CA 1
ATOM 955 C C . ARG A 1 125 ? -8.689 -2.320 25.586 1.00 95.94 125 ARG A C 1
ATOM 957 O O . ARG A 1 125 ? -7.699 -1.791 25.079 1.00 95.94 125 ARG A O 1
ATOM 964 N N . LEU A 1 126 ? -9.594 -3.003 24.885 1.00 95.50 126 LEU A N 1
ATOM 965 C CA . LEU A 1 126 ? -9.543 -3.186 23.431 1.00 95.50 126 LEU A CA 1
ATOM 966 C C . LEU A 1 126 ? -9.618 -1.845 22.695 1.00 95.50 126 LEU A C 1
ATOM 968 O O . LEU A 1 126 ? -8.785 -1.569 21.837 1.00 95.50 126 LEU A O 1
ATOM 972 N N . ALA A 1 127 ? -10.523 -0.956 23.103 1.00 95.94 127 ALA A N 1
ATOM 973 C CA . ALA A 1 127 ? -10.681 0.367 22.510 1.00 95.94 127 ALA A CA 1
ATOM 974 C C . ALA A 1 127 ? -9.415 1.218 22.690 1.00 95.94 127 ALA A C 1
ATOM 976 O O . ALA A 1 127 ? -8.949 1.854 21.746 1.00 95.94 127 ALA A O 1
ATOM 977 N N . LYS A 1 128 ? -8.788 1.176 23.876 1.00 95.06 128 LYS A N 1
ATOM 978 C CA . LYS A 1 128 ? -7.495 1.840 24.117 1.00 95.06 128 LYS A CA 1
ATOM 979 C C . LYS A 1 128 ? -6.373 1.255 23.256 1.00 95.06 128 LYS A C 1
ATOM 981 O O . LYS A 1 128 ? -5.523 2.009 22.785 1.00 95.06 128 LYS A O 1
ATOM 986 N N . LYS A 1 129 ? -6.342 -0.068 23.057 1.00 91.69 129 LYS A N 1
ATOM 987 C CA . LYS A 1 129 ? -5.366 -0.739 22.180 1.00 91.69 129 LYS A CA 1
ATOM 988 C C . LYS A 1 129 ? -5.547 -0.290 20.726 1.00 91.69 129 LYS A C 1
ATOM 990 O O . LYS A 1 129 ? -4.580 0.185 20.134 1.00 91.69 129 LYS A O 1
ATOM 995 N N . ALA A 1 130 ? -6.775 -0.343 20.211 1.00 91.69 130 ALA A N 1
ATOM 996 C CA . ALA A 1 130 ? -7.121 0.103 18.863 1.00 91.69 130 ALA A CA 1
ATOM 997 C C . ALA A 1 130 ? -6.770 1.586 18.652 1.00 91.69 130 ALA A C 1
ATOM 999 O O . ALA A 1 130 ? -6.112 1.947 17.682 1.00 91.69 130 ALA A O 1
ATOM 1000 N N . GLN A 1 131 ? -7.090 2.453 19.619 1.00 91.12 131 GLN A N 1
ATOM 1001 C CA . GLN A 1 131 ? -6.741 3.873 19.554 1.00 91.12 131 GLN A CA 1
ATOM 1002 C C . GLN A 1 131 ? -5.222 4.105 19.501 1.00 91.12 131 GLN A C 1
ATOM 1004 O O . GLN A 1 131 ? -4.755 4.972 18.761 1.00 91.12 131 GLN A O 1
ATOM 1009 N N . LYS A 1 132 ? -4.431 3.353 20.279 1.00 89.06 132 LYS A N 1
ATOM 1010 C CA . LYS A 1 132 ? -2.962 3.432 20.223 1.00 89.06 132 LYS A CA 1
ATOM 1011 C C . LYS A 1 132 ? -2.431 3.001 18.861 1.00 89.06 132 LYS A C 1
ATOM 1013 O O . LYS A 1 132 ? -1.513 3.644 18.357 1.00 89.06 132 LYS A O 1
ATOM 1018 N N . GLN A 1 133 ? -3.014 1.958 18.270 1.00 84.81 133 GLN A N 1
ATOM 1019 C CA . GLN A 1 133 ? -2.690 1.550 16.907 1.00 84.81 133 GLN A CA 1
ATOM 1020 C C . GLN A 1 133 ? -3.004 2.697 15.940 1.00 84.81 133 GLN A C 1
ATOM 1022 O O . GLN A 1 133 ? -2.068 3.188 15.329 1.00 84.81 133 GLN A O 1
ATOM 1027 N N . CYS A 1 134 ? -4.218 3.259 15.923 1.00 80.69 134 CYS A N 1
ATOM 1028 C CA . CYS A 1 134 ? -4.570 4.415 15.075 1.00 80.69 134 CYS A CA 1
ATOM 1029 C C . CYS A 1 134 ? -3.638 5.629 15.233 1.00 80.69 134 CYS A C 1
ATOM 1031 O O . CYS A 1 134 ? -3.325 6.307 14.258 1.00 80.69 134 CYS A O 1
ATOM 1033 N N . LYS A 1 135 ? -3.147 5.912 16.444 1.00 83.31 135 LYS A N 1
ATOM 1034 C CA . LYS A 1 135 ? -2.170 6.995 16.652 1.00 83.31 135 LYS A CA 1
ATOM 1035 C C . LYS A 1 135 ? -0.804 6.669 16.049 1.00 83.31 135 LYS A C 1
ATOM 1037 O O . LYS A 1 135 ? -0.233 7.518 15.375 1.00 83.31 135 LYS A O 1
ATOM 1042 N N . LYS A 1 136 ? -0.310 5.441 16.246 1.00 76.69 136 LYS A N 1
ATOM 1043 C CA . LYS A 1 136 ? 0.940 4.958 15.632 1.00 76.69 136 LYS A CA 1
ATOM 1044 C C . LYS A 1 136 ? 0.858 4.994 14.103 1.00 76.69 136 LYS A C 1
ATOM 1046 O O . LYS A 1 136 ? 1.845 5.297 13.438 1.00 76.69 136 LYS A O 1
ATOM 1051 N N . ILE A 1 137 ? -0.333 4.718 13.575 1.00 68.00 137 ILE A N 1
ATOM 1052 C CA . ILE A 1 137 ? -0.671 4.831 12.157 1.00 68.00 137 ILE A CA 1
ATOM 1053 C C . ILE A 1 137 ? -0.513 6.266 11.702 1.00 68.00 137 ILE A C 1
ATOM 1055 O O . ILE A 1 137 ? 0.296 6.511 10.828 1.00 68.00 137 ILE A O 1
ATOM 1059 N N . SER A 1 138 ? -1.206 7.214 12.332 1.00 65.50 138 SER A N 1
ATOM 1060 C CA . SER A 1 138 ? -1.143 8.624 11.942 1.00 65.50 138 SER A CA 1
ATOM 1061 C C . SER A 1 138 ? 0.282 9.181 11.935 1.00 65.50 138 SER A C 1
ATOM 1063 O O . SER A 1 138 ? 0.596 9.983 11.067 1.00 65.50 138 SER A O 1
ATOM 1065 N N . THR A 1 139 ? 1.143 8.757 12.866 1.00 65.44 139 THR A N 1
ATOM 1066 C CA . THR A 1 139 ? 2.537 9.223 12.938 1.00 65.44 139 THR A CA 1
ATOM 1067 C C . THR A 1 139 ? 3.457 8.563 11.912 1.00 65.44 139 THR A C 1
ATOM 1069 O O . THR A 1 139 ? 4.351 9.216 11.387 1.00 65.44 139 THR A O 1
ATOM 1072 N N . LYS A 1 140 ? 3.261 7.267 11.629 1.00 62.06 140 LYS A N 1
ATOM 1073 C CA . LYS A 1 140 ? 4.061 6.540 10.629 1.00 62.06 140 LYS A CA 1
ATOM 1074 C C . LYS A 1 140 ? 3.607 6.890 9.213 1.00 62.06 140 LYS A C 1
ATOM 1076 O O . LYS A 1 140 ? 4.412 7.146 8.336 1.00 62.06 140 LYS A O 1
ATOM 1081 N N . ALA A 1 141 ? 2.299 7.011 9.038 1.00 57.69 141 ALA A N 1
ATOM 1082 C CA . ALA A 1 141 ? 1.688 7.569 7.855 1.00 57.69 141 ALA A CA 1
ATOM 1083 C C . ALA A 1 141 ? 2.168 9.011 7.646 1.00 57.69 141 ALA A C 1
ATOM 1085 O O . ALA A 1 141 ? 2.571 9.314 6.549 1.00 57.69 141 ALA A O 1
ATOM 1086 N N . SER A 1 142 ? 2.268 9.892 8.650 1.00 54.16 142 SER A N 1
ATOM 1087 C CA . SER A 1 142 ? 2.818 11.239 8.402 1.00 54.16 142 SER A CA 1
ATOM 1088 C C . SER A 1 142 ? 4.305 11.265 8.018 1.00 54.16 142 SER A C 1
ATOM 1090 O O . SER A 1 142 ? 4.702 12.177 7.305 1.00 54.16 142 SER A O 1
ATOM 1092 N N . SER A 1 143 ? 5.131 10.305 8.464 1.00 55.44 143 SER A N 1
ATOM 1093 C CA . SER A 1 143 ? 6.538 10.234 8.027 1.00 55.44 143 SER A CA 1
ATOM 1094 C C . SER A 1 143 ? 6.694 9.643 6.627 1.00 55.44 143 SER A C 1
ATOM 1096 O O . SER A 1 143 ? 7.559 10.087 5.881 1.00 55.44 143 SER A O 1
ATOM 1098 N N . ASP A 1 144 ? 5.847 8.674 6.271 1.00 54.03 144 ASP A N 1
ATOM 1099 C CA . ASP A 1 144 ? 5.936 7.931 5.008 1.00 54.03 144 ASP A CA 1
ATOM 1100 C C . ASP A 1 144 ? 5.066 8.573 3.895 1.00 54.03 144 ASP A C 1
ATOM 1102 O O . ASP A 1 144 ? 5.414 8.519 2.718 1.00 54.03 144 ASP A O 1
ATOM 1106 N N . ILE A 1 145 ? 3.974 9.272 4.246 1.00 52.44 145 ILE A N 1
ATOM 1107 C CA . ILE A 1 145 ? 3.100 10.036 3.326 1.00 52.44 145 ILE A CA 1
ATOM 1108 C C . ILE A 1 145 ? 3.795 11.297 2.807 1.00 52.44 145 ILE A C 1
ATOM 1110 O O . ILE A 1 145 ? 3.543 11.681 1.669 1.00 52.44 145 ILE A O 1
ATOM 1114 N N . GLU A 1 146 ? 4.707 11.911 3.571 1.00 52.31 146 GLU A N 1
ATOM 1115 C CA . GLU A 1 146 ? 5.555 13.004 3.058 1.00 52.31 146 GLU A CA 1
ATOM 1116 C C . GLU A 1 146 ? 6.400 12.531 1.848 1.00 52.31 146 GLU A C 1
ATOM 1118 O O . GLU A 1 146 ? 6.738 13.329 0.974 1.00 52.31 146 GLU A O 1
ATOM 1123 N N . GLY A 1 147 ? 6.675 11.221 1.744 1.00 53.31 147 GLY A N 1
ATOM 1124 C CA . GLY A 1 147 ? 7.308 10.582 0.583 1.00 53.31 147 GLY A CA 1
ATOM 1125 C C . GLY A 1 147 ? 6.342 10.052 -0.491 1.00 53.31 147 GLY A C 1
ATOM 1126 O O . GLY A 1 147 ? 6.745 9.918 -1.648 1.00 53.31 147 GLY A O 1
ATOM 1127 N N . CYS A 1 148 ? 5.073 9.782 -0.159 1.00 56.41 148 CYS A N 1
ATOM 1128 C CA . CYS A 1 148 ? 4.091 9.173 -1.071 1.00 56.41 148 CYS A CA 1
ATOM 1129 C C . CYS A 1 148 ? 3.443 10.207 -1.999 1.00 56.41 148 CYS A C 1
ATOM 1131 O O . CYS A 1 148 ? 2.370 10.771 -1.744 1.00 56.41 148 CYS A O 1
ATOM 1133 N N . ARG A 1 149 ? 4.096 10.432 -3.136 1.00 62.53 149 ARG A N 1
ATOM 1134 C CA . ARG A 1 149 ? 3.660 11.362 -4.184 1.00 62.53 149 ARG A CA 1
ATOM 1135 C C . ARG A 1 149 ? 2.286 10.977 -4.756 1.00 62.53 149 ARG A C 1
ATOM 1137 O O . ARG A 1 149 ? 1.544 11.862 -5.179 1.00 62.53 149 ARG A O 1
ATOM 1144 N N . VAL A 1 150 ? 1.918 9.690 -4.736 1.00 59.12 150 VAL A N 1
ATOM 1145 C CA . VAL A 1 150 ? 0.644 9.197 -5.294 1.00 59.12 150 VAL A CA 1
ATOM 1146 C C . VAL A 1 150 ? -0.555 9.534 -4.411 1.00 59.12 150 VAL A C 1
ATOM 1148 O O . VAL A 1 150 ? -1.582 9.939 -4.948 1.00 59.12 150 VAL A O 1
ATOM 1151 N N . ILE A 1 151 ? -0.445 9.470 -3.080 1.00 56.22 151 ILE A N 1
ATOM 1152 C CA . ILE A 1 151 ? -1.548 9.876 -2.188 1.00 56.22 151 ILE A CA 1
ATOM 1153 C C . ILE A 1 151 ? -1.831 11.376 -2.332 1.00 56.22 151 ILE A C 1
ATOM 1155 O O . ILE A 1 151 ? -2.994 11.772 -2.404 1.00 56.22 151 ILE A O 1
ATOM 1159 N N . LYS A 1 152 ? -0.783 12.204 -2.456 1.00 60.97 152 LYS A N 1
ATOM 1160 C CA . LYS A 1 152 ? -0.925 13.645 -2.709 1.00 60.97 152 LYS A CA 1
ATOM 1161 C C . LYS A 1 152 ? -1.627 13.922 -4.042 1.00 60.97 152 LYS A C 1
ATOM 1163 O O . LYS A 1 152 ? -2.593 14.676 -4.073 1.00 60.97 152 LYS A O 1
ATOM 1168 N N . LEU A 1 153 ? -1.206 13.252 -5.116 1.00 61.66 153 LEU A N 1
ATOM 1169 C CA . LEU A 1 153 ? -1.822 13.400 -6.440 1.00 61.66 153 LEU A CA 1
ATOM 1170 C C . LEU A 1 153 ? -3.265 12.867 -6.491 1.00 61.66 153 LEU A C 1
ATOM 1172 O O . LEU A 1 153 ? -4.107 13.462 -7.155 1.00 61.66 153 LEU A O 1
ATOM 1176 N N . LEU A 1 154 ? -3.579 11.776 -5.784 1.00 61.00 154 LEU A N 1
ATOM 1177 C CA . LEU A 1 154 ? -4.945 11.245 -5.683 1.00 61.00 154 LEU A CA 1
ATOM 1178 C C . LEU A 1 154 ? -5.859 12.146 -4.842 1.00 61.00 154 LEU A C 1
ATOM 1180 O O . LEU A 1 154 ? -7.040 12.279 -5.165 1.00 61.00 154 LEU A O 1
ATOM 1184 N N . ALA A 1 155 ? -5.332 12.775 -3.788 1.00 62.25 155 ALA A N 1
ATOM 1185 C CA . ALA A 1 155 ? -6.058 13.772 -3.007 1.00 62.25 155 ALA A CA 1
ATOM 1186 C C . ALA A 1 155 ? -6.338 15.036 -3.838 1.00 62.25 155 ALA A C 1
ATOM 1188 O O . ALA A 1 155 ? -7.484 15.475 -3.896 1.00 62.25 155 ALA A O 1
ATOM 1189 N N . GLU A 1 156 ? -5.332 15.553 -4.552 1.00 67.00 156 GLU A N 1
ATOM 1190 C CA . GLU A 1 156 ? -5.480 16.692 -5.468 1.00 67.00 156 GLU A CA 1
ATOM 1191 C C . GLU A 1 156 ? -6.491 16.380 -6.585 1.00 67.00 156 GLU A C 1
ATOM 1193 O O . GLU A 1 156 ? -7.418 17.151 -6.816 1.00 67.00 156 GLU A O 1
ATOM 1198 N N . ALA A 1 157 ? -6.405 15.210 -7.229 1.00 65.50 157 ALA A N 1
ATOM 1199 C CA . ALA A 1 157 ? -7.349 14.808 -8.276 1.00 65.50 157 ALA A CA 1
ATOM 1200 C C . ALA A 1 157 ? -8.804 14.680 -7.782 1.00 65.50 157 ALA A C 1
ATOM 1202 O O . ALA A 1 157 ? -9.737 14.880 -8.560 1.00 65.50 157 ALA A O 1
ATOM 1203 N N . ARG A 1 158 ? -9.013 14.353 -6.499 1.00 65.50 158 ARG A N 1
ATOM 1204 C CA . ARG A 1 158 ? -10.349 14.253 -5.892 1.00 65.50 158 ARG A CA 1
ATOM 1205 C C . ARG A 1 158 ? -10.957 15.624 -5.584 1.00 65.50 158 ARG A C 1
ATOM 1207 O O . ARG A 1 158 ? -12.170 15.776 -5.718 1.00 65.50 158 ARG A O 1
ATOM 1214 N N . GLU A 1 159 ? -10.135 16.606 -5.224 1.00 62.00 159 GLU A N 1
ATOM 1215 C CA . GLU A 1 159 ? -10.561 18.001 -5.030 1.00 62.00 159 GLU A CA 1
ATOM 1216 C C . GLU A 1 159 ? -11.035 18.635 -6.346 1.00 62.00 159 GLU A C 1
ATOM 1218 O O . GLU A 1 159 ? -12.030 19.346 -6.354 1.00 62.00 159 GLU A O 1
ATOM 1223 N N . PHE A 1 160 ? -10.403 18.314 -7.481 1.00 62.09 160 PHE A N 1
ATOM 1224 C CA . PHE A 1 160 ? -10.836 18.818 -8.796 1.00 62.09 160 PHE A CA 1
ATOM 1225 C C . PHE A 1 160 ? -12.099 18.143 -9.357 1.00 62.09 160 PHE A C 1
ATOM 1227 O O . PHE A 1 160 ? -12.658 18.616 -10.346 1.00 62.09 160 PHE A O 1
ATOM 1234 N N . ALA A 1 161 ? -12.527 17.024 -8.770 1.00 51.28 161 ALA A N 1
ATOM 1235 C CA . ALA A 1 161 ? -13.706 16.267 -9.195 1.00 51.28 161 ALA A CA 1
ATOM 1236 C C . ALA A 1 161 ? -14.952 16.526 -8.323 1.00 51.28 161 ALA A C 1
ATOM 1238 O O . ALA A 1 161 ? -15.979 15.878 -8.543 1.00 51.28 161 ALA A O 1
ATOM 1239 N N . SER A 1 162 ? -14.853 17.431 -7.341 1.00 41.72 162 SER A N 1
ATOM 1240 C CA . SER A 1 162 ? -15.929 17.829 -6.418 1.00 41.72 162 SER A CA 1
ATOM 1241 C C . SER A 1 162 ? -16.421 19.237 -6.739 1.00 41.72 162 SER A C 1
ATOM 1243 O O . SER A 1 162 ? -17.648 19.455 -6.635 1.00 41.72 162 SER A O 1
#

Nearest PDB structures (foldseek):
  7o3x-assembly1_F-2  TM=3.388E-01  e=6.104E+00  Synechocystis sp. PCC 6803 substr. Kazusa
  7o3x-assembly1_F-4  TM=3.388E-01  e=6.104E+00  Synechocystis sp. PCC 6803 substr. Kazusa
  7o3x-assembly1_F-6  TM=3.388E-01  e=6.104E+00  Synechocystis sp. PCC 6803 substr. Kazusa
  6zvr-assembly1_C  TM=2.625E-01  e=3.804E+00  Nostoc punctiforme

Organism: NCBI:txid1010633

Solvent-accessible surface area (backbone atoms only — not comparable to full-atom values): 9105 Å² total; per-residue (Å²): 133,85,81,80,79,75,80,80,72,76,80,79,62,70,64,66,56,54,58,54,46,52,54,53,50,54,50,42,49,54,48,73,71,38,93,79,64,44,74,68,52,52,51,52,40,55,54,48,51,54,54,50,52,53,51,52,51,50,50,53,54,50,52,51,53,49,50,55,51,50,50,55,50,50,56,50,48,55,55,50,48,57,52,48,59,49,52,51,56,49,50,52,46,50,50,52,50,52,50,44,50,54,51,31,54,51,27,54,75,69,70,36,63,68,58,27,54,54,36,53,54,51,43,53,52,50,51,53,51,45,51,51,50,56,52,55,44,57,55,50,46,56,65,51,49,78,69,34,64,62,62,55,51,53,52,54,56,51,63,77,73,108

pLDDT: mean 79.57, std 16.04, range [40.94, 97.5]

InterPro domains:
  IPR004320 Protein BPS1, chloroplastic [PF03087] (46-142)

Radius of gyration: 31.94 Å; Cα contacts (8 Å, |Δi|>4): 52; chains: 1; bounding box: 64×32×92 Å

Foldseek 3Di:
DDDDDPDPDDPDDCVVLVVVLVVLVVLLVCQVPDPPHDPVSVVVSVVSVVVSVVSVVVVVVVVVVVVVVVVLVVLLVVVVVVVVVLVVVLVVLVVVLVVLVVQLVVCVVVVNVVSNVVSVVVSVVSVVVSVVSVVVCVVVCVVSVVVNPPVVVVVVVVVVVD

Sequence (162 aa):
MAFHQRSVSLPSSPRTNEASIEDELQNLKAIVCSSSATIETMVDGLSRIGIIYSRINELICLASSQRGQRKAVEEELDHSLILLDLCSSMQESFAELKASVQEMQLALKRGDDVSVQAKVQSYTRLAKKAQKQCKKISTKASSDIEGCRVIKLLAEAREFAS